Protein AF-A0A524DIL5-F1 (afdb_monomer_lite)

Foldseek 3Di:
DVVVLVVLLVVLVVVVVVCVVCVLVLLVLQPDPVCSVVVVVVVVVVVVVCVVVLCVVLVVQCVVDVVSNSVNVSVNSVVSNVVSVVVVVCVVCSVVSSVVVVVVVVVVVVVVVVVD

Radius of gyration: 19.98 Å; chains: 1; bounding box: 42×23×62 Å

Secondary structure (DSSP, 8-state):
-HHHHHHHHHHHHHHHHHHHHTHHHHHHHHS-GGGHHHHHHHHHHHHHHHHHHHHHHHHHHHHT-GGGHHHHHHHHHHHHHHHHHHTHHHHHHHHHHHHHHHHHHHHHHHHHHHT-

Sequence (116 aa):
SFMLFFIFGFIAMFLSSIAVGNIYAIYSEVCVPENRGLANAMNGLMAKTGGIIGNLIISVLIISSISNLRLAVVFLLSISLIGSFLWLLPFFYYPKEAQKLRNLMAERRKELELKK

pLDDT: mean 88.01, std 6.22, range [64.0, 96.0]

Structure (mmCIF, N/CA/C/O backbone):
data_AF-A0A524DIL5-F1
#
_entry.id   AF-A0A524DIL5-F1
#
loop_
_atom_site.group_PDB
_atom_site.id
_atom_site.type_symbol
_atom_site.label_atom_id
_atom_site.label_alt_id
_atom_site.label_comp_id
_atom_site.label_asym_id
_atom_site.label_entity_id
_atom_site.label_seq_id
_atom_site.pdbx_PDB_ins_code
_atom_site.Cartn_x
_atom_site.Cartn_y
_atom_site.Cartn_z
_atom_site.occupancy
_atom_site.B_iso_or_equiv
_atom_site.auth_seq_id
_atom_site.auth_comp_id
_atom_site.auth_asym_id
_atom_site.auth_atom_id
_atom_site.pdbx_PDB_model_num
ATOM 1 N N . SER A 1 1 ? 0.854 -13.160 -27.874 1.00 64.50 1 SER A N 1
ATOM 2 C CA . SER A 1 1 ? 1.924 -13.140 -26.854 1.00 64.50 1 SER A CA 1
ATOM 3 C C . SER A 1 1 ? 2.253 -11.770 -26.273 1.00 64.50 1 SER A C 1
ATOM 5 O O . SER A 1 1 ? 2.179 -11.651 -25.065 1.00 64.50 1 SER A O 1
ATOM 7 N N . PHE A 1 2 ? 2.562 -10.717 -27.044 1.00 72.81 2 PHE A N 1
ATOM 8 C CA . PHE A 1 2 ? 2.911 -9.403 -26.450 1.00 72.81 2 PHE A CA 1
ATOM 9 C C . PHE A 1 2 ? 1.699 -8.478 -26.215 1.00 72.81 2 PHE A C 1
ATOM 11 O O . PHE A 1 2 ? 1.626 -7.770 -25.219 1.00 72.81 2 PHE A O 1
ATOM 18 N N . MET A 1 3 ? 0.706 -8.533 -27.106 1.00 79.81 3 MET A N 1
ATOM 19 C CA . MET A 1 3 ? -0.519 -7.729 -27.005 1.00 79.81 3 MET A CA 1
ATOM 20 C C . MET A 1 3 ? -1.376 -8.107 -25.787 1.00 79.81 3 MET A C 1
ATOM 22 O O . MET A 1 3 ? -1.880 -7.233 -25.095 1.00 79.81 3 MET A O 1
ATOM 26 N N . LEU A 1 4 ? -1.469 -9.404 -25.471 1.00 80.31 4 LEU A N 1
ATOM 27 C CA . LEU A 1 4 ? -2.158 -9.892 -24.271 1.00 80.31 4 LEU A CA 1
ATOM 28 C C . LEU A 1 4 ? -1.503 -9.379 -22.985 1.00 80.31 4 LEU A C 1
ATOM 30 O O . LEU A 1 4 ? -2.207 -8.976 -22.069 1.00 80.31 4 LEU A O 1
ATOM 34 N N . PHE A 1 5 ? -0.170 -9.336 -22.932 1.00 82.00 5 PHE A N 1
ATOM 35 C CA . PHE A 1 5 ? 0.553 -8.793 -21.783 1.00 82.00 5 PHE A CA 1
ATOM 36 C C . PHE A 1 5 ? 0.234 -7.309 -21.559 1.00 82.00 5 PHE A C 1
ATOM 38 O O . PHE A 1 5 ? -0.030 -6.906 -20.431 1.00 82.00 5 PHE A O 1
ATOM 45 N N . PHE A 1 6 ? 0.176 -6.512 -22.631 1.00 82.00 6 PHE A N 1
ATOM 46 C CA . PHE A 1 6 ? -0.258 -5.118 -22.538 1.00 82.00 6 PHE A CA 1
ATOM 47 C C . PHE A 1 6 ? -1.691 -4.996 -22.026 1.00 82.00 6 PHE A C 1
ATOM 49 O O . PHE A 1 6 ? -1.938 -4.220 -21.110 1.00 82.00 6 PHE A O 1
ATOM 56 N N . ILE A 1 7 ? -2.618 -5.787 -22.570 1.00 85.38 7 ILE A N 1
ATOM 57 C CA . ILE A 1 7 ? -4.024 -5.772 -22.148 1.00 85.38 7 ILE A CA 1
ATOM 58 C C . ILE A 1 7 ? -4.140 -6.099 -20.654 1.00 85.38 7 ILE A C 1
ATOM 60 O O . ILE A 1 7 ? -4.751 -5.333 -19.912 1.00 85.38 7 ILE A O 1
ATOM 64 N N . PHE A 1 8 ? -3.501 -7.175 -20.183 1.00 84.00 8 PHE A N 1
ATOM 65 C CA . PHE A 1 8 ? -3.515 -7.530 -18.762 1.00 84.00 8 PHE A CA 1
ATOM 66 C C . PHE A 1 8 ? -2.840 -6.475 -17.884 1.00 84.00 8 PHE A C 1
ATOM 68 O O . PHE A 1 8 ? -3.366 -6.143 -16.826 1.00 84.00 8 PHE A O 1
ATOM 75 N N . GLY A 1 9 ? -1.717 -5.910 -18.329 1.00 82.38 9 GLY A N 1
ATOM 76 C CA . GLY A 1 9 ? -1.025 -4.846 -17.610 1.00 82.38 9 GLY A CA 1
ATOM 77 C C . GLY A 1 9 ? -1.879 -3.583 -17.457 1.00 82.38 9 GLY A C 1
ATOM 78 O O . GLY A 1 9 ? -1.967 -3.029 -16.363 1.00 82.38 9 GLY A O 1
ATOM 79 N N . PHE A 1 10 ? -2.569 -3.157 -18.517 1.00 83.31 10 PHE A N 1
ATOM 80 C CA . PHE A 1 10 ? -3.464 -1.999 -18.459 1.00 83.31 10 PHE A CA 1
ATOM 81 C C . PHE A 1 10 ? -4.712 -2.261 -17.610 1.00 83.31 10 PHE A C 1
ATOM 83 O O . PHE A 1 10 ? -5.111 -1.387 -16.841 1.00 83.31 10 PHE A O 1
ATOM 90 N N . ILE A 1 11 ? -5.294 -3.463 -17.680 1.00 86.38 11 ILE A N 1
ATOM 91 C CA . ILE A 1 11 ? -6.401 -3.863 -16.796 1.00 86.38 11 ILE A CA 1
ATOM 92 C C . ILE A 1 11 ? -5.946 -3.846 -15.330 1.00 86.38 11 ILE A C 1
ATOM 94 O O . ILE A 1 11 ? -6.651 -3.309 -14.478 1.00 86.38 11 ILE A O 1
ATOM 98 N N . ALA A 1 12 ? -4.757 -4.376 -15.032 1.00 82.00 12 ALA A N 1
ATOM 99 C CA . ALA A 1 12 ? -4.191 -4.366 -13.686 1.00 82.00 12 ALA A CA 1
ATOM 100 C C . ALA A 1 12 ? -3.981 -2.936 -13.163 1.00 82.00 12 ALA A C 1
ATOM 102 O O . ALA A 1 12 ? -4.337 -2.643 -12.019 1.00 82.00 12 ALA A O 1
ATOM 103 N N . MET A 1 13 ? -3.466 -2.025 -14.000 1.00 81.56 13 MET A N 1
ATOM 104 C CA . MET A 1 13 ? -3.348 -0.603 -13.654 1.00 81.56 13 MET A CA 1
ATOM 105 C C . MET A 1 13 ? -4.714 0.035 -13.381 1.00 81.56 13 MET A C 1
ATOM 107 O O . MET A 1 13 ? -4.872 0.742 -12.385 1.00 81.56 13 MET A O 1
ATOM 111 N N . PHE A 1 14 ? -5.708 -0.237 -14.230 1.00 84.12 14 PHE A N 1
ATOM 112 C CA . PHE A 1 14 ? -7.058 0.296 -14.069 1.00 84.12 14 PHE A CA 1
ATOM 113 C C . PHE A 1 14 ? -7.704 -0.179 -12.760 1.00 84.12 14 PHE A C 1
ATOM 115 O O . PHE A 1 14 ? -8.149 0.644 -11.961 1.00 84.12 14 PHE A O 1
ATOM 122 N N . LEU A 1 15 ? -7.680 -1.484 -12.483 1.00 80.81 15 LEU A N 1
ATOM 123 C CA . LEU A 1 15 ? -8.221 -2.045 -11.240 1.00 80.81 15 LEU A CA 1
ATOM 124 C C . LEU A 1 15 ? -7.495 -1.505 -10.002 1.00 80.81 15 LEU A C 1
ATOM 126 O O . LEU A 1 15 ? -8.137 -1.146 -9.015 1.00 80.81 15 LEU A O 1
ATOM 130 N N . SER A 1 16 ? -6.169 -1.369 -10.073 1.00 79.62 16 SER A N 1
ATOM 131 C CA . SER A 1 16 ? -5.376 -0.792 -8.980 1.00 79.62 16 SER A CA 1
ATOM 132 C C . SER A 1 16 ? -5.753 0.669 -8.716 1.00 79.62 16 SER A C 1
ATOM 134 O O . SER A 1 16 ? -5.785 1.092 -7.562 1.00 79.62 16 SER A O 1
ATOM 136 N N . SER A 1 17 ? -6.094 1.441 -9.755 1.00 80.00 17 SER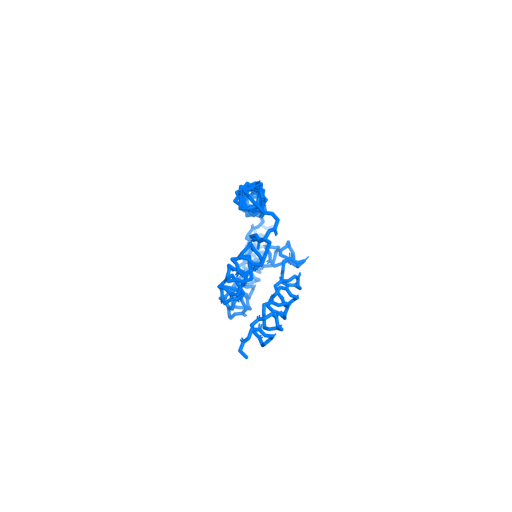 A N 1
ATOM 137 C CA . SER A 1 17 ? -6.480 2.852 -9.606 1.00 80.00 17 SER A CA 1
ATOM 138 C C . SER A 1 17 ? -7.766 3.043 -8.793 1.00 80.00 17 SER A C 1
ATOM 140 O O . SER A 1 17 ? -7.850 3.983 -8.002 1.00 80.00 17 SER A O 1
ATOM 142 N N . ILE A 1 18 ? -8.725 2.113 -8.903 1.00 76.69 18 ILE A N 1
ATOM 143 C CA . ILE A 1 18 ? -9.967 2.129 -8.115 1.00 76.69 18 ILE A CA 1
ATOM 144 C C . ILE A 1 18 ? -9.652 1.948 -6.626 1.00 76.69 18 ILE A C 1
ATOM 146 O O . ILE A 1 18 ? -10.216 2.635 -5.775 1.00 76.69 18 ILE A O 1
ATOM 150 N N . ALA A 1 19 ? -8.730 1.043 -6.299 1.00 75.31 19 ALA A N 1
ATOM 151 C CA . ALA A 1 19 ? -8.354 0.768 -4.918 1.00 75.31 19 ALA A CA 1
ATOM 152 C C . ALA A 1 19 ? -7.525 1.913 -4.306 1.00 75.31 19 ALA A C 1
ATOM 154 O O . ALA A 1 19 ? -7.807 2.368 -3.196 1.00 75.31 19 ALA A O 1
ATOM 155 N N . VAL A 1 20 ? -6.559 2.445 -5.063 1.00 81.19 20 VAL A N 1
ATOM 156 C CA . VAL A 1 20 ? -5.720 3.580 -4.643 1.00 81.19 20 VAL A CA 1
ATOM 157 C C . VAL A 1 20 ? -6.558 4.838 -4.398 1.00 81.19 20 VAL A C 1
ATOM 159 O O . VAL A 1 20 ? -6.331 5.534 -3.409 1.00 81.19 20 VAL A O 1
ATOM 162 N N . GLY A 1 21 ? -7.561 5.110 -5.242 1.00 82.44 21 GLY A N 1
ATOM 163 C CA . GLY A 1 21 ? -8.439 6.276 -5.086 1.00 82.44 21 GLY A CA 1
ATOM 164 C C . GLY A 1 21 ? -9.239 6.286 -3.778 1.00 82.44 21 GLY A C 1
ATOM 165 O O . GLY A 1 21 ? -9.584 7.353 -3.278 1.00 82.44 21 GLY A O 1
ATOM 166 N N . ASN A 1 22 ? -9.479 5.113 -3.185 1.00 86.75 22 ASN A N 1
ATOM 167 C CA . ASN A 1 22 ? -10.292 4.952 -1.978 1.00 86.75 22 ASN A CA 1
ATOM 168 C C . ASN A 1 22 ? -9.468 4.675 -0.708 1.00 86.75 22 ASN A C 1
ATOM 170 O O . ASN A 1 22 ? -10.033 4.413 0.355 1.00 86.75 22 ASN A O 1
ATOM 174 N N . ILE A 1 23 ? -8.135 4.746 -0.780 1.00 88.75 23 ILE A N 1
ATOM 175 C CA . ILE A 1 23 ? -7.253 4.280 0.301 1.00 88.75 23 ILE A CA 1
ATOM 176 C C . ILE A 1 23 ? -7.454 5.041 1.622 1.00 88.75 23 ILE A C 1
ATOM 178 O O . ILE A 1 23 ? -7.409 4.453 2.699 1.00 88.75 23 ILE A O 1
ATOM 182 N N . TYR A 1 24 ? -7.763 6.339 1.550 1.00 89.19 24 TYR A N 1
ATOM 183 C CA . TYR A 1 24 ? -8.032 7.162 2.730 1.00 89.19 24 TYR A CA 1
ATOM 184 C C . TYR A 1 24 ? -9.334 6.765 3.432 1.00 89.19 24 TYR A C 1
ATOM 186 O O . TYR A 1 24 ? -9.384 6.729 4.663 1.00 89.19 24 TYR A O 1
ATOM 194 N N . ALA A 1 25 ? -10.372 6.426 2.660 1.00 89.38 25 ALA A N 1
ATOM 195 C CA . ALA A 1 25 ? -11.624 5.913 3.204 1.00 89.38 25 ALA A CA 1
ATOM 196 C C . ALA A 1 25 ? -11.386 4.560 3.889 1.00 89.38 25 ALA A C 1
ATOM 198 O O . ALA A 1 25 ? -11.782 4.376 5.040 1.00 89.38 25 ALA A O 1
ATOM 199 N N . ILE A 1 26 ? -10.624 3.672 3.241 1.00 89.94 26 ILE A N 1
ATOM 200 C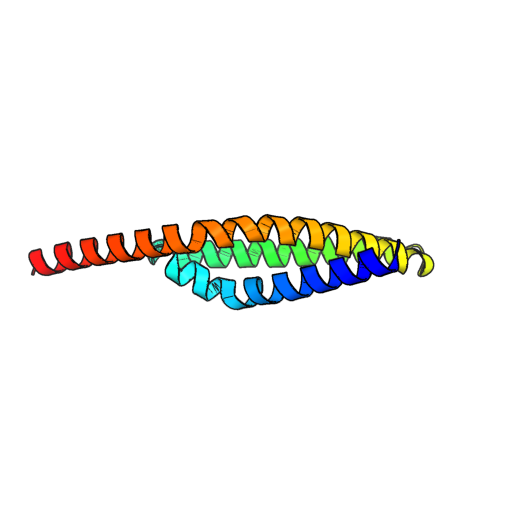 CA . ILE A 1 26 ? -10.230 2.376 3.805 1.00 89.94 26 ILE A CA 1
ATOM 201 C C . ILE A 1 26 ? -9.527 2.561 5.155 1.00 89.94 26 ILE A C 1
ATOM 203 O O . ILE A 1 26 ? -9.962 1.984 6.149 1.00 89.94 26 ILE A O 1
ATOM 207 N N . TYR A 1 27 ? -8.498 3.411 5.235 1.00 91.81 27 TYR A N 1
ATOM 208 C CA . TYR A 1 27 ? -7.789 3.667 6.495 1.00 91.81 27 TYR A CA 1
ATOM 209 C C . TYR A 1 27 ? -8.676 4.281 7.573 1.00 91.81 27 TYR A C 1
ATOM 211 O O . TYR A 1 27 ? -8.497 3.981 8.753 1.00 91.81 27 TYR A O 1
ATOM 219 N N . SER A 1 28 ? -9.664 5.095 7.205 1.00 90.56 28 SER A N 1
ATOM 220 C CA . SER A 1 28 ? -10.621 5.610 8.185 1.00 90.56 28 SER A CA 1
ATOM 221 C C . SER A 1 28 ? -11.482 4.503 8.811 1.00 90.56 28 SER A C 1
ATOM 223 O O . SER A 1 28 ? -11.830 4.602 9.988 1.00 90.56 28 SER A O 1
ATOM 225 N N . GLU A 1 29 ? -11.767 3.427 8.074 1.00 91.19 29 GLU A N 1
ATOM 226 C CA . GLU A 1 29 ? -12.593 2.312 8.549 1.00 91.19 29 GLU A CA 1
ATOM 227 C C . GLU A 1 29 ? -11.810 1.204 9.259 1.00 91.19 29 GLU A C 1
ATOM 229 O O . GLU A 1 29 ? -12.404 0.474 10.049 1.00 91.19 29 GLU A O 1
ATOM 234 N N . VAL A 1 30 ? -10.500 1.079 9.020 1.00 92.81 30 VAL A N 1
ATOM 235 C CA . VAL A 1 30 ? -9.681 0.003 9.617 1.00 92.81 30 VAL A CA 1
ATOM 236 C C . VAL A 1 30 ? -8.654 0.487 10.639 1.00 92.81 30 VAL A C 1
ATOM 238 O O . VAL A 1 30 ? -8.190 -0.306 11.455 1.00 92.81 30 VAL A O 1
ATOM 241 N N . CYS A 1 31 ? -8.302 1.777 10.655 1.00 93.50 31 CYS A N 1
ATOM 242 C CA . CYS A 1 31 ? -7.375 2.326 11.643 1.00 93.50 31 CYS A CA 1
ATOM 243 C C . CYS A 1 31 ? -8.108 3.055 12.771 1.00 93.50 31 CYS A C 1
ATOM 245 O O . CYS A 1 31 ? -8.973 3.911 12.543 1.00 93.50 31 CYS A O 1
ATOM 247 N N . VAL A 1 32 ? -7.669 2.774 14.001 1.00 93.50 32 VAL A N 1
ATOM 248 C CA . VAL A 1 32 ? -8.062 3.537 15.188 1.00 93.50 32 VAL A CA 1
ATOM 249 C C . VAL A 1 32 ? -7.730 5.025 14.998 1.00 93.50 32 VAL A C 1
ATOM 251 O O . VAL A 1 32 ? -6.703 5.332 14.379 1.00 93.50 32 VAL A O 1
ATOM 254 N N . PRO A 1 33 ? -8.577 5.956 15.482 1.00 90.69 33 PRO A N 1
ATOM 255 C CA . PRO A 1 33 ? -8.416 7.391 15.241 1.00 90.69 33 PRO A CA 1
ATOM 256 C C . PRO A 1 33 ? -7.018 7.935 15.550 1.00 90.69 33 PRO A C 1
ATOM 258 O O . PRO A 1 33 ? -6.502 8.757 14.796 1.00 90.69 33 PRO A O 1
ATOM 261 N N . GLU A 1 34 ? -6.392 7.420 16.605 1.00 92.56 34 GLU A N 1
ATOM 262 C CA . GLU A 1 34 ? -5.072 7.812 17.097 1.00 92.56 34 GLU A CA 1
ATOM 263 C C . GLU A 1 34 ? -3.960 7.516 16.075 1.00 92.56 34 GLU A C 1
ATOM 265 O O . GLU A 1 34 ? -2.987 8.260 15.980 1.00 92.56 34 GLU A O 1
ATOM 270 N N . ASN A 1 35 ? -4.133 6.477 15.250 1.00 93.75 35 ASN A N 1
ATOM 271 C CA . ASN A 1 35 ? -3.117 6.005 14.304 1.00 93.75 35 ASN A CA 1
ATOM 272 C C . ASN A 1 35 ? -3.413 6.368 12.841 1.00 93.75 35 ASN A C 1
ATOM 274 O O . ASN A 1 35 ? -2.569 6.137 11.973 1.00 93.75 35 ASN A O 1
ATOM 278 N N . ARG A 1 36 ? -4.580 6.954 12.533 1.00 92.50 36 ARG A N 1
ATOM 279 C CA . ARG A 1 36 ? -4.959 7.313 11.149 1.00 92.50 36 ARG A CA 1
ATOM 280 C C . ARG A 1 36 ? -3.958 8.267 10.498 1.00 92.50 36 ARG A C 1
ATOM 282 O O . ARG A 1 36 ? -3.626 8.102 9.327 1.00 92.50 36 ARG A O 1
ATOM 289 N N . GLY A 1 37 ? -3.457 9.241 11.260 1.00 92.56 37 GLY A N 1
ATOM 290 C CA . GLY A 1 37 ? -2.447 10.187 10.780 1.00 92.56 37 GLY A CA 1
ATOM 291 C C . GLY A 1 37 ? -1.151 9.488 10.366 1.00 92.56 37 GLY A C 1
ATOM 292 O O . GLY A 1 37 ? -0.625 9.758 9.288 1.00 92.56 37 GLY A O 1
ATOM 293 N N . LEU A 1 38 ? -0.690 8.531 11.176 1.00 93.88 38 LEU A N 1
ATOM 294 C CA . LEU A 1 38 ? 0.506 7.743 10.885 1.00 93.88 38 LEU A CA 1
ATOM 295 C C . LEU A 1 38 ? 0.318 6.861 9.643 1.00 93.88 38 LEU A C 1
ATOM 297 O O . LEU A 1 38 ? 1.186 6.850 8.773 1.00 93.88 38 LEU A O 1
ATOM 301 N N . ALA A 1 39 ? -0.822 6.172 9.523 1.00 92.88 39 ALA A N 1
ATOM 302 C CA . ALA A 1 39 ? -1.131 5.346 8.353 1.00 92.88 39 ALA A CA 1
ATOM 303 C C . ALA A 1 39 ? -1.128 6.173 7.054 1.00 92.88 39 ALA A C 1
ATOM 305 O O . ALA A 1 39 ? -0.494 5.796 6.067 1.00 92.88 39 ALA A O 1
ATOM 306 N N . ASN A 1 40 ? -1.754 7.352 7.080 1.00 92.06 40 ASN A N 1
ATOM 307 C CA . ASN A 1 40 ? -1.768 8.271 5.943 1.00 92.06 40 ASN A CA 1
ATOM 308 C C . ASN A 1 40 ? -0.372 8.809 5.605 1.00 92.06 40 ASN A C 1
ATOM 310 O O . ASN A 1 40 ? -0.021 8.894 4.427 1.00 92.06 40 ASN A O 1
ATOM 314 N N . ALA A 1 41 ? 0.429 9.153 6.617 1.00 93.81 41 ALA A N 1
ATOM 315 C CA . ALA A 1 41 ? 1.797 9.627 6.426 1.00 93.81 41 ALA A CA 1
ATOM 316 C C . ALA A 1 41 ? 2.688 8.546 5.797 1.00 93.81 41 ALA A C 1
ATOM 318 O O . ALA A 1 41 ? 3.422 8.833 4.852 1.00 93.81 41 ALA A O 1
ATOM 319 N N . MET A 1 42 ? 2.581 7.299 6.264 1.00 94.62 42 MET A N 1
ATOM 320 C CA . MET A 1 42 ? 3.310 6.162 5.695 1.00 94.62 42 MET A CA 1
ATOM 321 C C . MET A 1 42 ? 2.903 5.891 4.248 1.00 94.62 42 MET A C 1
ATOM 323 O O . MET A 1 42 ? 3.777 5.750 3.395 1.00 94.62 42 MET A O 1
ATOM 327 N N . ASN A 1 43 ? 1.604 5.910 3.940 1.00 92.00 43 ASN A N 1
ATOM 328 C CA . ASN A 1 43 ? 1.135 5.790 2.561 1.00 92.00 43 ASN A CA 1
ATOM 329 C C . ASN A 1 43 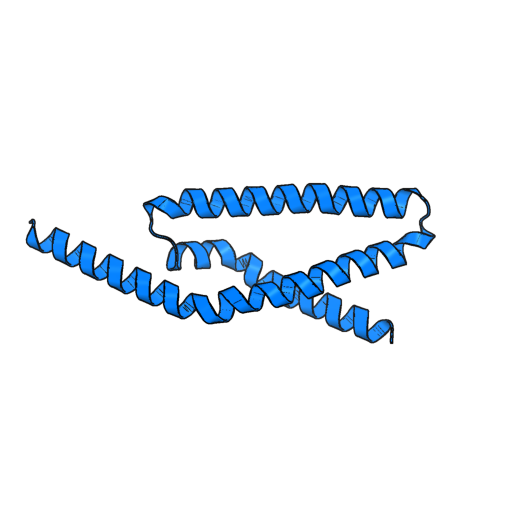? 1.684 6.916 1.668 1.00 92.00 43 ASN A C 1
ATOM 331 O O . ASN A 1 43 ? 2.186 6.657 0.575 1.00 92.00 43 ASN A O 1
ATOM 335 N N . GLY A 1 44 ? 1.652 8.162 2.150 1.00 92.38 44 GLY A N 1
ATOM 336 C CA . GLY A 1 44 ? 2.217 9.306 1.435 1.00 92.38 44 GLY A CA 1
ATOM 337 C C . GLY A 1 44 ? 3.715 9.148 1.167 1.00 92.38 44 GLY A C 1
ATOM 338 O O . GLY A 1 44 ? 4.163 9.357 0.040 1.00 92.38 44 GLY A O 1
ATOM 339 N N . LEU A 1 45 ? 4.479 8.723 2.175 1.00 96.00 45 LEU A N 1
ATOM 340 C CA . LEU A 1 45 ? 5.911 8.462 2.050 1.00 96.00 45 LEU A CA 1
ATOM 341 C C . LEU A 1 45 ? 6.185 7.351 1.032 1.00 96.00 45 LEU A C 1
ATOM 343 O O . LEU A 1 45 ? 6.990 7.547 0.125 1.00 96.00 45 LEU A O 1
ATOM 347 N N . MET A 1 46 ? 5.481 6.220 1.123 1.00 92.31 46 MET A N 1
ATOM 348 C CA . MET A 1 46 ? 5.628 5.107 0.181 1.00 92.31 46 MET A CA 1
ATOM 349 C C . MET A 1 46 ? 5.303 5.526 -1.257 1.00 92.31 46 MET A C 1
ATOM 351 O O . MET A 1 46 ? 6.070 5.217 -2.168 1.00 92.31 46 MET A O 1
ATOM 355 N N . ALA A 1 47 ? 4.222 6.283 -1.465 1.00 91.06 47 ALA A N 1
ATOM 356 C CA . ALA A 1 47 ? 3.831 6.768 -2.785 1.00 91.06 47 ALA A CA 1
ATOM 357 C C . ALA A 1 47 ? 4.869 7.733 -3.382 1.00 91.06 47 ALA A C 1
ATOM 359 O O . ALA A 1 47 ? 5.211 7.628 -4.562 1.00 91.06 47 ALA A O 1
ATOM 360 N N . LYS A 1 48 ? 5.408 8.658 -2.576 1.00 94.56 48 LYS A N 1
ATOM 361 C CA . LYS A 1 48 ? 6.439 9.605 -3.031 1.00 94.56 48 LYS A CA 1
ATOM 362 C C . LYS A 1 48 ? 7.755 8.902 -3.336 1.00 94.56 48 LYS A C 1
ATOM 364 O O . LYS A 1 48 ? 8.319 9.129 -4.404 1.00 94.56 48 LYS A O 1
ATOM 369 N N . THR A 1 49 ? 8.204 8.013 -2.456 1.00 95.75 49 THR A N 1
ATOM 370 C CA . THR A 1 49 ? 9.419 7.218 -2.666 1.00 95.75 49 THR A CA 1
ATOM 371 C C . THR A 1 49 ? 9.293 6.343 -3.911 1.00 95.75 49 THR A C 1
ATOM 373 O O . THR A 1 49 ? 10.179 6.362 -4.762 1.00 95.75 49 THR A O 1
ATOM 376 N N . GLY A 1 50 ? 8.164 5.646 -4.074 1.00 91.38 50 GLY A N 1
ATOM 377 C CA . GLY A 1 50 ? 7.884 4.843 -5.264 1.00 91.38 50 GLY A CA 1
ATOM 378 C C . GLY A 1 50 ? 7.868 5.675 -6.547 1.00 91.38 50 GLY A C 1
ATOM 379 O O . GLY A 1 50 ? 8.465 5.269 -7.540 1.00 91.38 50 GLY A O 1
ATOM 380 N N . GLY A 1 51 ? 7.262 6.866 -6.519 1.00 91.75 51 GLY A N 1
ATOM 381 C CA . GLY A 1 51 ? 7.260 7.790 -7.656 1.00 91.75 51 GLY A CA 1
ATOM 382 C C . GLY A 1 51 ? 8.659 8.276 -8.043 1.00 91.75 51 GLY A C 1
ATOM 383 O O . GLY A 1 51 ? 8.991 8.298 -9.225 1.00 91.75 51 GLY A O 1
ATOM 384 N N . ILE A 1 52 ? 9.503 8.616 -7.062 1.00 94.94 52 ILE A N 1
ATOM 385 C CA . ILE A 1 52 ? 10.891 9.044 -7.303 1.00 94.94 52 ILE A CA 1
ATOM 386 C C . ILE A 1 52 ? 11.711 7.897 -7.901 1.00 94.94 52 ILE A C 1
ATOM 388 O O . ILE A 1 52 ? 12.324 8.069 -8.955 1.00 94.94 52 ILE A O 1
ATOM 392 N N . ILE A 1 53 ? 11.694 6.723 -7.261 1.00 94.19 53 ILE A N 1
ATOM 393 C CA . ILE A 1 53 ? 12.455 5.549 -7.714 1.00 94.19 53 ILE A CA 1
ATOM 394 C C . ILE A 1 53 ? 11.978 5.109 -9.102 1.00 94.19 53 ILE A C 1
ATOM 396 O O . ILE A 1 53 ? 12.797 4.884 -9.992 1.00 94.19 53 ILE A O 1
ATOM 400 N N . GLY A 1 54 ? 10.661 5.037 -9.311 1.00 91.19 54 GLY A N 1
ATOM 401 C CA . GLY A 1 54 ? 10.065 4.659 -10.589 1.00 91.19 54 GLY A CA 1
ATOM 402 C C . GLY A 1 54 ? 10.466 5.610 -11.714 1.00 91.19 54 GLY A C 1
ATOM 403 O O . GLY A 1 54 ? 10.959 5.158 -12.748 1.00 91.19 54 GLY A O 1
ATOM 404 N N . ASN A 1 55 ? 10.339 6.922 -11.496 1.00 91.81 55 ASN A N 1
ATOM 405 C CA . ASN A 1 55 ? 10.745 7.916 -12.489 1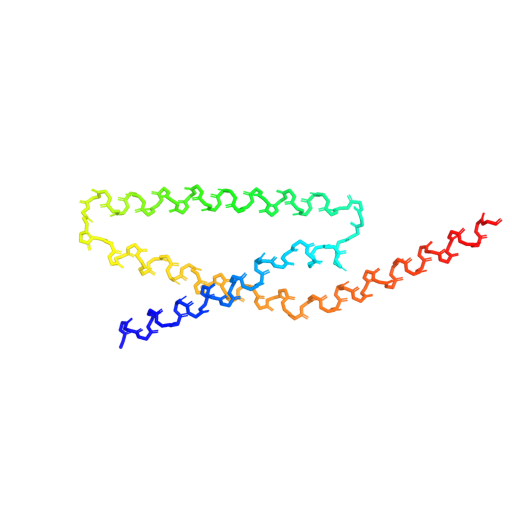.00 91.81 55 ASN A CA 1
ATOM 406 C C . ASN A 1 55 ? 12.237 7.830 -12.811 1.00 91.81 55 ASN A C 1
ATOM 408 O O . ASN A 1 55 ? 12.604 7.928 -13.981 1.00 91.81 55 ASN A O 1
ATOM 412 N N . LEU A 1 56 ? 13.095 7.613 -11.811 1.00 93.19 56 LEU A N 1
ATOM 413 C CA . LEU A 1 56 ? 14.537 7.508 -12.019 1.00 93.19 56 LEU A CA 1
ATOM 414 C C . LEU A 1 56 ? 14.892 6.282 -12.870 1.00 93.19 56 LEU A C 1
ATOM 416 O O . LEU A 1 56 ? 15.610 6.418 -13.858 1.00 93.19 56 LEU A O 1
ATOM 420 N N . ILE A 1 57 ? 14.331 5.110 -12.550 1.00 90.50 57 ILE A N 1
ATOM 421 C CA . ILE A 1 57 ? 14.569 3.873 -13.312 1.00 90.50 57 ILE A CA 1
ATOM 422 C C . ILE A 1 57 ? 14.105 4.027 -14.765 1.00 90.50 57 ILE A C 1
ATOM 424 O O . ILE A 1 57 ? 14.856 3.720 -15.692 1.00 90.50 57 ILE A O 1
ATOM 428 N N . ILE A 1 58 ? 12.885 4.531 -14.979 1.00 90.00 58 ILE A N 1
ATOM 429 C CA . ILE A 1 58 ? 12.333 4.718 -16.328 1.00 90.00 58 ILE A CA 1
ATOM 430 C C . ILE A 1 58 ? 13.151 5.746 -17.119 1.00 90.00 58 ILE A C 1
ATOM 432 O O . ILE A 1 58 ? 13.451 5.516 -18.291 1.00 90.00 58 ILE A O 1
ATOM 436 N N . SER A 1 59 ? 13.571 6.842 -16.482 1.00 89.12 59 SER A N 1
ATOM 437 C CA . SER A 1 59 ? 14.393 7.871 -17.131 1.00 89.12 59 SER A CA 1
ATOM 438 C C . SER A 1 59 ? 15.746 7.317 -17.578 1.00 89.12 59 SER A C 1
ATOM 440 O O . SER A 1 59 ? 16.150 7.552 -18.715 1.00 89.12 59 SER A O 1
ATOM 442 N N . VAL A 1 60 ? 16.420 6.531 -16.730 1.00 88.94 60 VAL A N 1
ATOM 443 C CA . VAL A 1 60 ? 17.699 5.885 -17.075 1.00 88.94 60 VAL A CA 1
ATOM 444 C C . VAL A 1 60 ? 17.534 4.934 -18.262 1.00 88.94 60 VAL A C 1
ATOM 446 O O . VAL A 1 60 ? 18.347 4.963 -19.183 1.00 88.94 60 VAL A O 1
ATOM 449 N N . LEU A 1 61 ? 16.460 4.138 -18.287 1.00 85.81 61 LEU A N 1
ATOM 450 C CA . LEU A 1 61 ? 16.199 3.195 -19.380 1.00 85.81 61 LEU A CA 1
ATOM 451 C C . LEU A 1 61 ? 15.983 3.892 -20.731 1.00 85.81 61 LEU A C 1
ATOM 453 O O . LEU A 1 61 ? 16.442 3.388 -21.759 1.00 85.81 61 LEU A O 1
ATOM 457 N N . ILE A 1 62 ? 15.291 5.034 -20.736 1.00 86.94 62 ILE A N 1
ATOM 458 C CA . ILE A 1 62 ? 14.940 5.766 -21.962 1.00 86.94 62 ILE A CA 1
ATOM 459 C C . ILE A 1 62 ? 16.104 6.635 -22.458 1.00 86.94 62 ILE A C 1
ATOM 461 O O . ILE A 1 62 ? 16.316 6.712 -23.668 1.00 86.94 62 ILE A O 1
ATOM 465 N N . ILE A 1 63 ? 16.885 7.246 -21.555 1.00 85.31 63 ILE A N 1
ATOM 466 C CA . ILE A 1 63 ? 18.033 8.103 -21.914 1.00 85.31 63 ILE A CA 1
ATOM 467 C C . ILE A 1 63 ? 19.053 7.355 -22.779 1.00 85.31 63 ILE A C 1
ATOM 469 O O . ILE A 1 63 ? 19.621 7.945 -23.695 1.00 85.31 63 ILE A O 1
ATOM 473 N N . SER A 1 64 ? 19.278 6.061 -22.527 1.00 77.00 64 SER A N 1
ATOM 474 C CA . SER A 1 64 ? 20.256 5.278 -23.292 1.00 77.00 64 SER A CA 1
ATOM 475 C C . SER A 1 64 ? 19.870 5.089 -24.764 1.00 77.00 64 SER A C 1
ATOM 477 O O . SER A 1 64 ? 20.751 5.001 -25.614 1.00 77.00 64 SER A O 1
ATOM 479 N N . SER A 1 65 ? 18.575 4.996 -25.078 1.00 79.69 65 SER A N 1
ATOM 480 C CA . SER A 1 65 ? 18.040 4.973 -26.445 1.00 79.69 65 SER A CA 1
ATOM 481 C C . SER A 1 65 ? 16.516 4.939 -26.397 1.00 79.69 65 SER A C 1
ATOM 483 O O . SER A 1 65 ? 15.933 4.141 -25.661 1.00 79.69 65 SER A O 1
ATOM 485 N N . ILE A 1 66 ? 15.847 5.699 -27.266 1.00 78.50 66 ILE A N 1
ATOM 486 C CA . ILE A 1 66 ? 14.381 5.666 -27.382 1.00 78.50 66 ILE A CA 1
ATOM 487 C C . ILE A 1 66 ? 13.844 4.282 -27.792 1.00 78.50 66 ILE A C 1
ATOM 489 O O . ILE A 1 66 ? 12.711 3.929 -27.468 1.00 78.50 66 ILE A O 1
ATOM 493 N N . SER A 1 67 ? 14.683 3.447 -28.421 1.00 77.75 67 SER A N 1
ATOM 494 C CA . SER A 1 67 ? 14.395 2.033 -28.712 1.00 77.75 67 SER A CA 1
ATOM 495 C C . SER A 1 67 ? 14.069 1.219 -27.447 1.00 77.75 67 SER A C 1
ATOM 497 O O . SER A 1 67 ? 13.319 0.241 -27.503 1.00 77.75 67 SER A O 1
ATOM 499 N N . ASN A 1 68 ? 14.575 1.636 -26.282 1.00 85.00 68 ASN A N 1
ATOM 500 C CA . ASN A 1 68 ? 14.341 0.968 -25.001 1.00 85.00 68 ASN A CA 1
ATOM 501 C C . ASN A 1 68 ? 12.989 1.320 -24.369 1.00 85.00 68 ASN A C 1
ATOM 503 O O . ASN A 1 68 ? 12.636 0.743 -23.339 1.00 85.00 68 ASN A O 1
ATOM 507 N N . LEU A 1 69 ? 12.191 2.200 -24.986 1.00 83.81 69 LEU A N 1
ATOM 508 C CA . LEU A 1 69 ? 10.851 2.537 -24.500 1.00 83.81 69 LEU A CA 1
ATOM 509 C C . LEU A 1 69 ? 9.992 1.280 -24.314 1.00 83.81 69 LEU A C 1
ATOM 511 O O . LEU A 1 69 ? 9.307 1.133 -23.306 1.00 83.81 69 LEU A O 1
ATOM 515 N N . ARG A 1 70 ? 10.089 0.320 -25.242 1.00 84.50 70 ARG A N 1
ATOM 516 C CA . ARG A 1 70 ? 9.381 -0.961 -25.128 1.00 84.50 70 ARG A CA 1
ATOM 517 C C . ARG A 1 70 ? 9.770 -1.720 -23.856 1.00 84.50 70 ARG A C 1
ATOM 519 O O . ARG A 1 70 ? 8.890 -2.251 -23.185 1.00 84.50 70 ARG A O 1
ATOM 526 N N . LEU A 1 71 ? 11.061 -1.771 -23.525 1.00 84.38 71 LEU A N 1
ATOM 527 C CA . LEU A 1 71 ? 11.556 -2.419 -22.306 1.00 84.38 71 LEU A CA 1
ATOM 528 C C . LEU A 1 71 ? 11.073 -1.687 -21.051 1.00 84.38 71 LEU A C 1
ATOM 530 O O . LEU A 1 71 ? 10.621 -2.339 -20.114 1.00 84.38 71 LEU A O 1
ATOM 534 N N . ALA A 1 72 ? 11.088 -0.352 -21.060 1.00 87.38 72 ALA A N 1
ATOM 535 C CA . ALA A 1 72 ? 10.590 0.463 -19.954 1.00 87.38 72 ALA A CA 1
ATOM 536 C C . ALA A 1 72 ? 9.097 0.215 -19.677 1.00 87.38 72 ALA A C 1
ATOM 538 O O . ALA A 1 72 ? 8.704 0.024 -18.526 1.00 87.38 72 ALA A O 1
ATOM 539 N N . VAL A 1 73 ? 8.266 0.136 -20.725 1.00 86.38 73 VAL A N 1
ATOM 540 C CA . VAL A 1 73 ? 6.835 -0.168 -20.563 1.00 86.38 73 VAL A CA 1
ATOM 541 C C . VAL A 1 73 ? 6.629 -1.598 -20.059 1.00 86.38 73 VAL A C 1
ATOM 543 O O . VAL A 1 73 ? 5.824 -1.817 -19.159 1.00 86.38 73 VAL A O 1
ATOM 546 N N . VAL A 1 74 ? 7.370 -2.582 -20.580 1.00 86.62 74 VAL A N 1
ATOM 547 C CA . VAL A 1 74 ? 7.272 -3.972 -20.098 1.00 86.62 74 VAL A CA 1
ATOM 548 C C . VAL A 1 74 ? 7.654 -4.075 -18.621 1.00 86.62 74 VAL A C 1
ATOM 550 O O . VAL A 1 74 ? 6.961 -4.748 -17.856 1.00 86.62 74 VAL A O 1
ATOM 553 N N . PHE A 1 75 ? 8.710 -3.377 -18.205 1.00 88.31 75 PHE A N 1
ATOM 554 C CA . PHE A 1 75 ? 9.136 -3.310 -16.811 1.00 88.31 75 PHE A CA 1
ATOM 555 C C . PHE A 1 75 ? 8.053 -2.697 -15.912 1.00 88.31 75 PHE A C 1
ATOM 557 O O . PHE A 1 75 ? 7.663 -3.309 -14.916 1.00 88.31 75 PHE A O 1
ATOM 564 N N . LEU A 1 76 ? 7.501 -1.543 -16.307 1.00 88.56 76 LEU A N 1
ATOM 565 C CA . LEU A 1 76 ? 6.421 -0.870 -15.580 1.00 88.56 76 LEU A CA 1
ATOM 566 C C . LEU A 1 76 ? 5.201 -1.783 -15.402 1.00 88.56 76 LEU A C 1
ATOM 568 O O . LEU A 1 76 ? 4.684 -1.929 -14.295 1.00 88.56 76 LEU A O 1
ATOM 572 N N . LEU A 1 77 ? 4.757 -2.424 -16.485 1.00 87.38 77 LEU A N 1
ATOM 573 C CA . LEU A 1 77 ? 3.594 -3.309 -16.453 1.00 87.38 77 LEU A CA 1
ATOM 574 C C . LEU A 1 77 ? 3.847 -4.570 -15.627 1.00 87.38 77 LEU A C 1
ATOM 576 O O . LEU A 1 77 ? 2.934 -5.034 -14.952 1.00 87.38 77 LEU A O 1
ATOM 580 N N . SER A 1 78 ? 5.077 -5.088 -15.618 1.00 87.44 78 SER A N 1
ATOM 581 C CA . SER A 1 78 ? 5.449 -6.229 -14.773 1.00 87.44 78 SER A CA 1
ATOM 582 C C . SER A 1 78 ? 5.325 -5.881 -13.288 1.00 87.44 78 SER A C 1
ATOM 584 O O . SER A 1 78 ? 4.708 -6.628 -12.529 1.00 87.44 78 SER A O 1
ATOM 586 N N . ILE A 1 79 ? 5.842 -4.715 -12.881 1.00 88.81 79 ILE A N 1
ATOM 587 C CA . ILE A 1 79 ? 5.702 -4.220 -11.504 1.00 88.81 79 ILE A CA 1
ATOM 588 C C . ILE A 1 79 ? 4.231 -3.989 -11.165 1.00 88.81 79 ILE A C 1
ATOM 590 O O . ILE A 1 79 ? 3.774 -4.410 -10.103 1.00 88.81 79 ILE A O 1
ATOM 594 N N . SER A 1 80 ? 3.474 -3.354 -12.063 1.00 86.12 80 SER A N 1
ATOM 595 C CA . SER A 1 80 ? 2.055 -3.085 -11.825 1.00 86.12 80 SER A CA 1
ATOM 596 C C . SER A 1 80 ? 1.239 -4.367 -11.690 1.00 86.12 80 SER A C 1
ATOM 598 O O . SER A 1 80 ? 0.319 -4.414 -10.876 1.00 86.12 80 SER A O 1
ATOM 600 N N . LEU A 1 81 ? 1.565 -5.404 -12.461 1.00 85.12 81 LEU A N 1
ATOM 601 C CA . LEU A 1 81 ? 0.896 -6.694 -12.371 1.00 85.12 81 LEU A CA 1
ATOM 602 C C . LEU A 1 81 ? 1.144 -7.331 -10.998 1.00 85.12 81 LEU A C 1
ATOM 604 O O . LEU A 1 81 ? 0.190 -7.706 -10.321 1.00 85.12 81 LEU A O 1
ATOM 608 N N . ILE A 1 82 ? 2.397 -7.364 -10.535 1.00 87.69 82 ILE A N 1
ATOM 609 C CA . ILE A 1 82 ? 2.742 -7.871 -9.195 1.00 87.69 82 ILE A CA 1
ATOM 610 C C . ILE A 1 82 ? 2.045 -7.046 -8.102 1.00 87.69 82 ILE A C 1
ATOM 612 O O . ILE A 1 82 ? 1.443 -7.610 -7.187 1.00 87.69 82 ILE A O 1
ATOM 616 N N . GLY A 1 83 ? 2.061 -5.716 -8.218 1.00 85.19 83 GLY A N 1
ATOM 617 C CA . GLY A 1 83 ? 1.383 -4.819 -7.281 1.00 85.19 83 GLY A CA 1
ATOM 618 C C . GLY A 1 83 ? -0.129 -5.052 -7.216 1.00 85.19 83 GLY A C 1
ATOM 619 O O . GLY A 1 83 ? -0.709 -5.024 -6.132 1.00 85.19 83 GLY A O 1
ATOM 620 N N . SER A 1 84 ? -0.766 -5.359 -8.349 1.00 83.50 84 SER A N 1
ATOM 621 C CA . SER A 1 84 ? -2.200 -5.668 -8.387 1.00 83.50 84 SER A CA 1
ATOM 622 C C . SER A 1 84 ? -2.554 -6.960 -7.639 1.00 83.50 84 SER A C 1
ATOM 624 O O . SER A 1 84 ? -3.606 -7.031 -7.008 1.00 83.50 84 SER A O 1
ATOM 626 N N . PHE A 1 85 ? -1.658 -7.954 -7.613 1.00 84.69 85 PHE A N 1
ATOM 627 C CA . PHE A 1 85 ? -1.860 -9.156 -6.800 1.00 84.69 85 PHE A CA 1
ATOM 628 C C . PHE A 1 85 ? -1.752 -8.864 -5.302 1.00 84.69 85 PHE A C 1
ATOM 630 O O . PHE A 1 85 ? -2.528 -9.411 -4.522 1.00 84.69 85 PHE A O 1
ATOM 637 N N . LEU A 1 86 ? -0.848 -7.970 -4.886 1.00 85.69 86 LEU A N 1
ATOM 638 C CA . LEU A 1 86 ? -0.747 -7.557 -3.480 1.00 85.69 86 LEU A CA 1
ATOM 639 C C . LEU A 1 86 ? -2.019 -6.844 -2.995 1.00 85.69 86 LEU A C 1
ATOM 641 O O . LEU A 1 86 ? -2.385 -6.974 -1.828 1.00 85.69 86 LEU A O 1
ATOM 645 N N . TRP A 1 87 ? -2.740 -6.166 -3.893 1.00 81.88 87 TRP A N 1
ATOM 646 C CA . TRP A 1 87 ? -4.035 -5.543 -3.599 1.00 81.88 87 TRP A CA 1
ATOM 647 C C . TRP A 1 87 ? -5.158 -6.532 -3.258 1.00 81.88 87 TRP A C 1
ATOM 649 O O . TRP A 1 87 ? -6.136 -6.142 -2.614 1.00 81.88 87 TRP A O 1
ATOM 659 N N . LEU A 1 88 ? -5.015 -7.815 -3.603 1.00 83.81 88 LEU A N 1
ATOM 660 C CA . LEU A 1 88 ? -5.976 -8.841 -3.193 1.00 83.81 88 LEU A CA 1
ATOM 661 C C . LEU A 1 88 ? -5.988 -9.038 -1.672 1.00 83.81 88 LEU A C 1
ATOM 663 O O . LEU A 1 88 ? -7.029 -9.373 -1.111 1.00 83.81 88 LEU A O 1
ATOM 667 N N . LEU A 1 89 ? -4.865 -8.798 -0.985 1.00 86.00 89 LEU A N 1
ATOM 668 C CA . LEU A 1 89 ? -4.788 -8.950 0.469 1.00 86.00 89 LEU A CA 1
ATOM 669 C C . LEU A 1 89 ? -5.746 -7.977 1.187 1.00 86.00 89 LEU A C 1
ATOM 671 O O . LEU A 1 89 ? -6.635 -8.456 1.895 1.00 86.00 89 LEU A O 1
ATOM 675 N N . PRO A 1 90 ? -5.675 -6.645 0.977 1.00 84.62 90 PRO A N 1
ATOM 676 C CA . PRO A 1 90 ? -6.678 -5.725 1.504 1.00 84.62 90 PRO A CA 1
ATOM 677 C C . PRO A 1 90 ? -8.112 -6.124 1.163 1.00 84.62 90 PRO A C 1
ATOM 679 O O . PRO A 1 90 ? -8.966 -6.039 2.033 1.00 84.62 90 PRO A O 1
ATOM 682 N N . PHE A 1 91 ? -8.385 -6.612 -0.050 1.00 85.62 91 PHE A N 1
ATOM 683 C CA . PHE A 1 91 ? -9.742 -6.988 -0.457 1.00 85.62 91 PHE A CA 1
ATOM 684 C C . PHE A 1 91 ? -10.371 -8.058 0.455 1.00 85.62 91 PHE A C 1
ATOM 686 O O . PHE A 1 91 ? -11.530 -7.935 0.847 1.00 85.62 91 PHE A O 1
ATOM 693 N N . PHE A 1 92 ? -9.603 -9.075 0.858 1.00 88.69 92 PHE A N 1
ATOM 694 C CA . PHE A 1 92 ? -10.104 -10.136 1.742 1.00 88.69 92 PHE A CA 1
ATOM 695 C C . PHE A 1 92 ? -10.101 -9.765 3.231 1.00 88.69 92 PHE A C 1
ATOM 697 O O . PHE A 1 92 ? -10.949 -10.248 3.988 1.00 88.69 92 PHE A O 1
ATOM 704 N N . TYR A 1 93 ? -9.149 -8.941 3.675 1.00 90.50 93 TYR A N 1
ATOM 705 C CA . TYR A 1 93 ? -8.979 -8.607 5.095 1.00 90.50 93 TYR A CA 1
ATOM 706 C C . TYR A 1 93 ? -9.748 -7.355 5.527 1.00 90.50 93 TYR A C 1
ATOM 708 O O . TYR A 1 93 ? -10.184 -7.282 6.676 1.00 90.50 93 TYR A O 1
ATOM 716 N N . TYR A 1 94 ? -9.984 -6.414 4.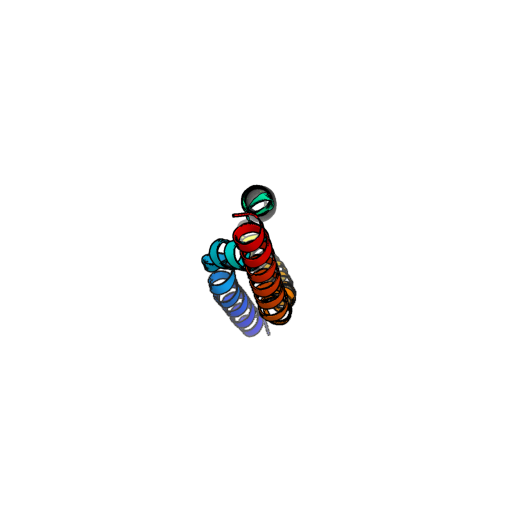612 1.00 91.00 94 TYR A N 1
ATOM 717 C CA . TYR A 1 94 ? -10.715 -5.172 4.860 1.00 91.00 94 TYR A CA 1
ATOM 718 C C . TYR A 1 94 ? -12.034 -5.362 5.622 1.00 91.00 94 TYR A C 1
ATOM 720 O O . TYR A 1 94 ? -12.174 -4.754 6.684 1.00 91.00 94 TYR A O 1
ATOM 728 N N . PRO A 1 95 ? -12.989 -6.207 5.173 1.00 92.81 95 PRO A N 1
ATOM 729 C CA . PRO A 1 95 ? -14.279 -6.312 5.855 1.00 92.81 95 PRO A CA 1
ATOM 730 C C . PRO A 1 95 ? -14.139 -6.837 7.291 1.00 92.81 95 PRO A C 1
ATOM 73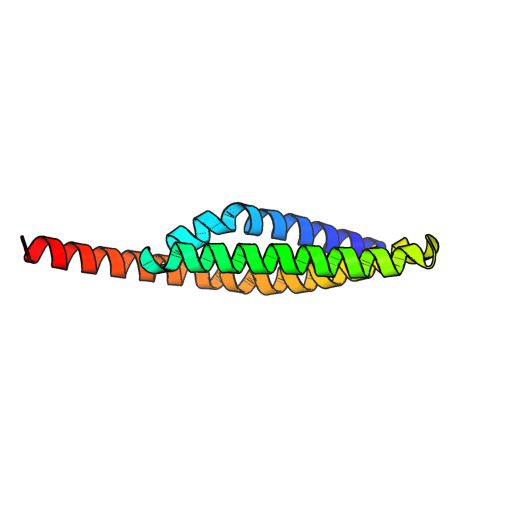2 O O . PRO A 1 95 ? -14.889 -6.428 8.177 1.00 92.81 95 PRO A O 1
ATOM 735 N N . LYS A 1 96 ? -13.155 -7.710 7.543 1.00 94.25 96 LYS A N 1
ATOM 736 C CA . LYS A 1 96 ? -12.893 -8.274 8.874 1.00 94.25 96 LYS A CA 1
ATOM 737 C C . LYS A 1 96 ? -12.338 -7.215 9.824 1.00 94.25 96 LYS A C 1
ATOM 739 O O . LYS A 1 96 ? -12.833 -7.077 10.942 1.00 94.25 96 LYS A O 1
ATOM 744 N N . GLU A 1 97 ? -11.348 -6.449 9.373 1.00 94.12 97 GLU A N 1
ATOM 745 C CA . GLU A 1 97 ? -10.735 -5.385 10.177 1.00 94.12 97 GLU A CA 1
ATOM 746 C C . GLU A 1 97 ? -11.701 -4.215 10.407 1.00 94.12 97 GLU A C 1
ATOM 748 O O . GLU A 1 97 ? -11.800 -3.709 11.526 1.00 94.12 97 GLU A O 1
ATOM 753 N N . ALA A 1 98 ? -12.492 -3.844 9.396 1.00 94.12 98 ALA A N 1
ATOM 754 C CA . ALA A 1 98 ? -13.511 -2.806 9.530 1.00 94.12 98 ALA A CA 1
ATOM 755 C C . ALA A 1 98 ? -14.566 -3.182 10.584 1.00 94.12 98 ALA A C 1
ATOM 757 O O . ALA A 1 98 ? -14.918 -2.367 11.440 1.00 94.12 98 ALA A O 1
ATOM 758 N N . GLN A 1 99 ? -15.035 -4.437 10.587 1.00 95.62 99 GLN A N 1
ATOM 759 C CA . GLN A 1 99 ? -15.973 -4.911 11.608 1.00 95.62 99 GLN A CA 1
ATOM 760 C C . GLN A 1 99 ? -15.343 -4.918 13.006 1.00 95.62 99 GLN A C 1
ATOM 762 O O . GLN A 1 99 ? -15.980 -4.509 13.979 1.00 95.62 99 GLN A O 1
ATOM 767 N N . LYS A 1 100 ? -14.082 -5.346 13.114 1.00 95.06 100 LYS A N 1
ATOM 768 C CA . LYS A 1 100 ? -13.342 -5.359 14.379 1.00 95.06 100 LYS A CA 1
ATOM 769 C C . LYS A 1 100 ? -13.205 -3.953 14.967 1.00 95.06 100 LYS A C 1
ATOM 771 O O . LYS A 1 100 ? -13.456 -3.772 16.159 1.00 95.06 100 LYS A O 1
ATOM 776 N N . LEU A 1 101 ? -12.884 -2.952 14.142 1.00 94.75 101 LEU A N 1
ATOM 777 C CA . LEU A 1 101 ? -12.805 -1.562 14.596 1.00 94.75 101 LEU A CA 1
ATOM 778 C C . LEU A 1 101 ? -14.174 -1.024 15.031 1.00 94.75 101 LEU A C 1
ATOM 780 O O . LEU A 1 101 ? -14.271 -0.362 16.064 1.00 94.75 101 LEU A O 1
ATOM 784 N N . ARG A 1 102 ? -15.242 -1.328 14.282 1.00 94.62 102 ARG A N 1
ATOM 785 C CA . ARG A 1 102 ? -16.611 -0.925 14.650 1.00 94.62 102 ARG A CA 1
ATOM 786 C C . ARG A 1 102 ? -17.010 -1.471 16.022 1.00 94.62 102 ARG A C 1
ATOM 788 O O . ARG A 1 102 ? -17.537 -0.714 16.835 1.00 94.62 102 ARG A O 1
ATOM 795 N N . ASN A 1 103 ? -16.703 -2.738 16.301 1.00 95.88 103 ASN A N 1
ATOM 796 C CA . ASN A 1 103 ? -16.970 -3.356 17.601 1.00 95.88 103 ASN A CA 1
ATOM 797 C C . ASN A 1 103 ? -16.175 -2.674 18.727 1.00 95.88 103 ASN A C 1
ATOM 799 O O . ASN A 1 103 ? -16.764 -2.280 19.731 1.00 95.88 103 ASN A O 1
ATOM 803 N N . LEU A 1 104 ? -14.874 -2.436 18.523 1.00 95.00 104 LEU A N 1
ATOM 804 C CA . LEU A 1 104 ? -14.017 -1.744 19.495 1.00 95.00 104 LEU A CA 1
ATOM 805 C C . LEU A 1 104 ? -14.538 -0.336 19.832 1.00 95.00 104 LEU A C 1
ATOM 807 O O . LEU A 1 104 ? -14.568 0.071 20.992 1.00 95.00 104 LEU A O 1
ATOM 811 N N . MET A 1 105 ? -14.963 0.427 18.823 1.00 93.75 105 MET A N 1
ATOM 812 C CA . MET A 1 105 ? -15.501 1.774 19.035 1.00 93.75 105 MET A CA 1
ATOM 813 C C . MET A 1 105 ? -16.856 1.750 19.755 1.00 93.75 105 MET A C 1
ATOM 815 O O . MET A 1 105 ? -17.151 2.663 20.529 1.00 93.75 105 MET A O 1
ATOM 819 N N . ALA A 1 106 ? -17.669 0.714 19.532 1.00 94.38 106 ALA A N 1
ATOM 820 C CA . ALA A 1 106 ? -18.918 0.512 20.260 1.00 94.38 106 ALA A CA 1
ATOM 821 C C . ALA A 1 106 ? -18.670 0.173 21.740 1.00 94.38 106 ALA A C 1
ATOM 823 O O . ALA A 1 106 ? -19.358 0.711 22.605 1.00 94.38 106 ALA A O 1
ATOM 824 N N . GLU A 1 107 ? -17.672 -0.661 22.043 1.00 95.31 107 GLU A N 1
ATOM 825 C CA . GLU A 1 107 ? -17.256 -0.966 23.420 1.00 95.31 107 GLU A CA 1
ATOM 826 C C . GLU A 1 107 ? -16.753 0.286 24.145 1.00 95.31 107 GLU A C 1
ATOM 828 O O . GLU A 1 107 ? -17.282 0.636 25.200 1.00 95.31 107 GLU A O 1
ATOM 833 N N . ARG A 1 108 ? -15.835 1.042 23.527 1.00 93.31 108 ARG A N 1
ATOM 834 C CA . ARG A 1 108 ? -15.331 2.311 24.086 1.00 93.31 108 ARG A CA 1
ATOM 835 C C . ARG A 1 108 ? -16.446 3.318 24.369 1.00 93.31 108 ARG A C 1
ATOM 837 O O . ARG A 1 108 ? -16.395 4.032 25.366 1.00 93.31 108 ARG A O 1
ATOM 844 N N . ARG A 1 109 ? -17.467 3.389 23.506 1.00 93.69 109 ARG A N 1
ATOM 845 C CA . ARG A 1 109 ? -18.635 4.255 23.735 1.00 93.69 109 ARG A CA 1
ATOM 846 C C . ARG A 1 109 ? -19.401 3.839 24.991 1.00 93.69 109 ARG A C 1
ATOM 848 O O . ARG A 1 109 ? -19.701 4.705 25.807 1.00 93.69 109 ARG A O 1
ATOM 855 N N . LYS A 1 110 ? -19.673 2.541 25.164 1.00 95.25 110 LYS A N 1
ATOM 856 C CA . LYS A 1 110 ? -20.368 2.022 26.354 1.00 95.25 110 LYS A CA 1
ATOM 857 C C . LYS A 1 110 ? -19.602 2.343 27.636 1.00 95.25 110 LYS A C 1
ATOM 859 O O . LYS A 1 110 ? -20.201 2.779 28.611 1.00 95.25 110 LYS A O 1
ATOM 864 N N . GLU A 1 111 ? -18.280 2.185 27.628 1.00 95.00 111 GLU A N 1
ATOM 865 C CA . GLU A 1 111 ? -17.438 2.526 28.783 1.00 95.00 111 GLU A CA 1
ATOM 866 C C . GLU A 1 111 ? -17.506 4.013 29.156 1.00 95.00 111 GLU A C 1
ATOM 868 O O . GLU A 1 111 ? -17.477 4.355 30.336 1.00 95.00 111 GLU A O 1
ATOM 873 N N . LEU A 1 112 ? -17.594 4.905 28.165 1.00 92.81 112 LEU A N 1
ATOM 874 C CA . LEU A 1 112 ? -17.727 6.347 28.397 1.00 92.81 112 LEU A CA 1
ATOM 875 C C . LEU A 1 112 ? -19.114 6.732 28.921 1.00 92.81 112 LEU A C 1
ATOM 877 O O . LEU A 1 112 ? -19.218 7.653 29.726 1.00 92.81 112 LEU A O 1
ATOM 881 N N . GLU A 1 113 ? -20.165 6.043 28.478 1.00 94.25 113 GLU A N 1
ATOM 882 C CA . GLU A 1 113 ? -21.534 6.249 28.963 1.00 94.25 113 GLU A CA 1
ATOM 883 C C . GLU A 1 113 ? -21.712 5.752 30.403 1.00 94.25 113 GLU A C 1
ATOM 885 O O . GLU A 1 113 ? -22.388 6.411 31.179 1.00 94.25 113 GLU A O 1
ATOM 890 N N . LEU A 1 114 ? -21.051 4.654 30.788 1.00 91.88 114 LEU A N 1
ATOM 891 C CA . LEU A 1 114 ? -21.055 4.136 32.166 1.00 91.88 114 LEU A CA 1
ATOM 892 C C . LEU A 1 114 ? -20.256 4.999 33.156 1.00 91.88 114 LEU A C 1
ATOM 894 O O . LEU A 1 114 ? -20.438 4.872 34.364 1.00 91.88 114 LEU A O 1
ATOM 898 N N . LYS A 1 115 ? -19.332 5.829 32.659 1.00 84.94 115 LYS A N 1
ATOM 899 C CA . LYS A 1 115 ? -18.526 6.762 33.467 1.00 84.94 115 LYS A CA 1
ATOM 900 C C . LYS A 1 115 ? -19.173 8.143 33.632 1.00 84.94 115 LYS A C 1
ATOM 902 O O . LYS A 1 115 ? -18.590 8.981 34.320 1.00 84.94 115 LYS A O 1
ATOM 907 N N . LYS A 1 116 ? -20.304 8.396 32.970 1.00 64.00 116 LYS A N 1
ATOM 908 C CA . LYS A 1 116 ? -21.118 9.608 33.133 1.00 64.00 116 LYS A CA 1
ATOM 909 C C . LYS A 1 116 ? -22.162 9.412 34.220 1.00 64.00 116 LYS A C 1
ATOM 911 O O . LYS A 1 116 ? -22.440 10.424 34.896 1.00 64.00 116 LYS A O 1
#